Protein AF-A0A2G9UFE8-F1 (afdb_monomer_lite)

Organism: Teladorsagia circumcincta (NCBI:txid45464)

pLDDT: mean 71.24, std 17.31, range [35.0, 97.56]

Structure (mmCIF, N/CA/C/O backbone):
data_AF-A0A2G9UFE8-F1
#
_entry.id   AF-A0A2G9UFE8-F1
#
loop_
_atom_site.group_PDB
_atom_site.id
_atom_site.type_symbol
_atom_site.label_atom_id
_atom_site.label_alt_id
_atom_site.label_comp_id
_atom_site.label_asym_id
_atom_site.label_entity_id
_atom_site.label_seq_id
_atom_site.pdbx_PDB_ins_code
_atom_site.Cartn_x
_atom_site.Cartn_y
_atom_site.Cartn_z
_atom_site.occupancy
_atom_site.B_iso_or_equiv
_atom_site.auth_seq_id
_atom_site.auth_comp_id
_atom_site.auth_asym_id
_atom_site.auth_atom_id
_atom_site.pdbx_PDB_model_num
ATOM 1 N N . MET A 1 1 ? 14.829 14.680 -13.444 1.00 37.16 1 MET A N 1
ATOM 2 C CA . MET A 1 1 ? 13.986 13.611 -14.045 1.00 37.16 1 MET A CA 1
ATOM 3 C C . MET A 1 1 ? 14.361 12.278 -13.385 1.00 37.16 1 MET A C 1
ATOM 5 O O . MET A 1 1 ? 15.524 12.134 -13.057 1.00 37.16 1 MET A O 1
ATOM 9 N N . ASN A 1 2 ? 13.505 11.282 -13.105 1.00 35.00 2 ASN A N 1
ATOM 10 C CA . ASN A 1 2 ? 12.034 11.195 -13.115 1.00 35.00 2 ASN A CA 1
ATOM 11 C C . ASN A 1 2 ? 11.549 10.173 -12.051 1.00 35.00 2 ASN A C 1
ATOM 13 O O . ASN A 1 2 ? 11.781 8.979 -12.194 1.00 35.00 2 ASN A O 1
ATOM 17 N N . SER A 1 3 ? 10.811 10.600 -11.013 1.00 38.50 3 SER A N 1
ATOM 18 C CA . SER A 1 3 ? 10.323 9.703 -9.928 1.00 38.50 3 SER A CA 1
ATOM 19 C C . SER A 1 3 ? 8.974 9.005 -10.206 1.00 38.50 3 SER A C 1
ATOM 21 O O . SER A 1 3 ? 8.424 8.329 -9.333 1.00 38.50 3 SER A O 1
ATOM 23 N N . SER A 1 4 ? 8.435 9.141 -11.420 1.00 46.44 4 SER A N 1
ATOM 24 C CA . SER A 1 4 ? 7.176 8.517 -11.850 1.00 46.44 4 SER A CA 1
ATOM 25 C C . SER A 1 4 ? 7.433 7.213 -12.605 1.00 46.44 4 SER A C 1
ATOM 27 O O . SER A 1 4 ? 7.208 7.137 -13.809 1.00 46.44 4 SER A O 1
ATOM 29 N N . VAL A 1 5 ? 7.884 6.187 -11.879 1.00 48.12 5 VAL A N 1
ATOM 30 C CA . VAL A 1 5 ? 7.981 4.806 -12.384 1.00 48.12 5 VAL A CA 1
ATOM 31 C C . VAL A 1 5 ? 6.609 4.375 -12.910 1.00 48.12 5 VAL A C 1
ATOM 33 O O . VAL A 1 5 ? 5.624 4.359 -12.162 1.00 48.12 5 VAL A O 1
ATOM 36 N N . ILE A 1 6 ? 6.541 4.100 -14.211 1.00 53.81 6 ILE A N 1
ATOM 37 C CA . ILE A 1 6 ? 5.298 3.909 -14.960 1.00 53.81 6 ILE A CA 1
ATOM 38 C C . ILE A 1 6 ? 4.748 2.505 -14.680 1.00 53.81 6 ILE A C 1
ATOM 40 O O . ILE A 1 6 ? 5.274 1.526 -15.186 1.00 53.81 6 ILE A O 1
ATOM 44 N N . LEU A 1 7 ? 3.677 2.407 -13.882 1.00 57.56 7 LEU A N 1
ATOM 45 C CA . LEU A 1 7 ? 3.050 1.128 -13.496 1.00 57.56 7 LEU A CA 1
ATOM 46 C C . LEU A 1 7 ? 2.001 0.586 -14.497 1.00 57.56 7 LEU A C 1
ATOM 48 O O . LEU A 1 7 ? 1.345 -0.407 -14.187 1.00 57.56 7 LEU A O 1
ATOM 52 N N . TYR A 1 8 ? 1.801 1.241 -15.650 1.00 54.22 8 TYR A N 1
ATOM 53 C CA . TYR A 1 8 ? 0.644 1.025 -16.538 1.00 54.22 8 TYR A CA 1
ATOM 54 C C . TYR A 1 8 ? 0.971 1.260 -18.020 1.00 54.22 8 TYR A C 1
ATOM 56 O O . TYR A 1 8 ? 1.816 2.092 -18.340 1.00 54.22 8 TYR A O 1
ATOM 64 N N . HIS A 1 9 ? 0.248 0.579 -18.915 1.00 45.38 9 HIS A N 1
ATOM 65 C CA . HIS A 1 9 ? 0.448 0.640 -20.373 1.00 45.38 9 HIS A CA 1
ATOM 66 C C . HIS A 1 9 ? -0.497 1.616 -21.110 1.00 45.38 9 HIS A C 1
ATOM 68 O O . HIS A 1 9 ? -0.146 2.099 -22.179 1.00 45.38 9 HIS A O 1
ATOM 74 N N . SER A 1 10 ? -1.667 1.952 -20.551 1.00 48.69 10 SER A N 1
ATOM 75 C CA . SER A 1 10 ? -2.665 2.834 -21.182 1.00 48.69 10 SER A CA 1
ATOM 76 C C . SER A 1 10 ? -2.679 4.245 -20.571 1.00 48.69 10 SER A C 1
ATOM 78 O O . SER A 1 10 ? -2.537 4.424 -19.361 1.00 48.69 10 SER A O 1
ATOM 80 N N . GLY A 1 11 ? -2.848 5.271 -21.413 1.00 51.62 11 GLY A N 1
ATOM 81 C CA . GLY A 1 11 ? -2.553 6.685 -21.113 1.00 51.62 11 GLY A CA 1
ATOM 82 C C . GLY A 1 11 ? -3.374 7.402 -20.026 1.00 51.62 11 GLY A C 1
ATOM 83 O O . GLY A 1 11 ? -3.165 8.594 -19.808 1.00 51.62 11 GLY A O 1
ATOM 84 N N . ASN A 1 12 ? -4.272 6.733 -19.297 1.00 54.84 12 ASN A N 1
ATOM 85 C CA . ASN A 1 12 ? -5.162 7.374 -18.319 1.00 54.84 12 ASN A CA 1
ATOM 86 C C . ASN A 1 12 ? -4.530 7.484 -16.909 1.00 54.84 12 ASN A C 1
ATOM 88 O O . ASN A 1 12 ? -4.985 6.904 -15.921 1.00 54.84 12 ASN A O 1
ATOM 92 N N . ARG A 1 13 ? -3.415 8.223 -16.826 1.00 53.97 13 ARG A N 1
ATOM 93 C CA . ARG A 1 13 ? -2.530 8.297 -15.643 1.00 53.97 13 ARG A CA 1
ATOM 94 C C . ARG A 1 13 ? -3.133 9.051 -14.441 1.00 53.97 13 ARG A C 1
ATOM 96 O O . ARG A 1 13 ? -2.633 8.918 -13.322 1.00 53.97 13 ARG A O 1
ATOM 103 N N . THR A 1 14 ? -4.170 9.860 -14.659 1.00 52.41 14 THR A N 1
ATOM 104 C CA . THR A 1 14 ? -4.763 10.786 -13.674 1.00 52.41 14 THR A CA 1
ATOM 105 C C . THR A 1 14 ? -5.931 10.166 -12.903 1.00 52.41 14 THR A C 1
ATOM 107 O O . THR A 1 14 ? -5.902 10.143 -11.670 1.00 52.41 14 THR A O 1
ATOM 110 N N . THR A 1 15 ? -6.924 9.603 -13.599 1.00 49.31 15 THR A N 1
ATOM 111 C CA . THR A 1 15 ? -8.169 9.076 -12.994 1.00 49.31 15 THR A CA 1
ATOM 112 C C . THR A 1 15 ? -7.915 7.930 -12.007 1.00 49.31 15 THR A C 1
ATOM 114 O O . THR A 1 15 ? -8.427 7.922 -10.886 1.00 49.31 15 THR A O 1
ATOM 117 N N . LEU A 1 16 ? -7.035 6.997 -12.375 1.00 53.03 16 LEU A N 1
ATOM 118 C CA . LEU A 1 16 ? -6.662 5.828 -11.573 1.00 53.03 16 LEU A CA 1
ATOM 119 C C . LEU A 1 16 ? -5.993 6.210 -10.240 1.00 53.03 16 LEU A C 1
ATOM 121 O O . LEU A 1 16 ? -6.207 5.565 -9.208 1.00 53.03 16 LEU A O 1
ATOM 125 N N . ARG A 1 17 ? -5.223 7.304 -10.254 1.00 56.91 17 ARG A N 1
ATOM 126 C CA . ARG A 1 17 ? -4.491 7.850 -9.103 1.00 56.91 17 ARG A CA 1
ATOM 127 C C . ARG A 1 17 ? -5.435 8.487 -8.074 1.00 56.91 17 ARG A C 1
ATOM 129 O O . ARG A 1 17 ? -5.188 8.367 -6.876 1.00 56.91 17 ARG A O 1
ATOM 136 N N . ALA A 1 18 ? -6.525 9.103 -8.537 1.00 50.97 18 ALA A N 1
ATOM 137 C CA . ALA A 1 18 ? -7.570 9.671 -7.683 1.00 50.97 18 ALA A CA 1
ATOM 138 C C . ALA A 1 18 ? -8.413 8.589 -6.976 1.00 50.97 18 ALA A C 1
ATOM 140 O O . ALA A 1 18 ? -8.819 8.767 -5.826 1.00 50.97 18 ALA A O 1
ATOM 141 N N . TRP A 1 19 ? -8.642 7.450 -7.639 1.00 51.72 19 TRP A N 1
ATOM 142 C CA . TRP A 1 19 ? -9.579 6.417 -7.182 1.00 51.72 19 TRP A CA 1
ATOM 143 C C . TRP A 1 19 ? -8.954 5.403 -6.200 1.00 51.72 19 TRP A C 1
ATOM 145 O O . TRP A 1 19 ? -9.436 5.224 -5.078 1.00 51.72 19 TRP A O 1
ATOM 155 N N . LEU A 1 20 ? -7.824 4.776 -6.560 1.00 58.50 20 LEU A N 1
ATOM 156 C CA . LEU A 1 20 ? -7.194 3.722 -5.737 1.00 58.50 20 LEU A CA 1
ATOM 157 C C . LEU A 1 20 ? -6.363 4.258 -4.554 1.00 58.50 20 LEU A C 1
ATOM 159 O O . LEU A 1 20 ? -6.043 3.511 -3.617 1.00 58.50 20 LEU A O 1
ATOM 163 N N . GLY A 1 21 ? -6.049 5.557 -4.571 1.00 59.94 21 GLY A N 1
ATOM 164 C CA . GLY A 1 21 ? -5.181 6.218 -3.600 1.00 59.94 21 GLY A CA 1
ATOM 165 C C . GLY A 1 21 ? -3.697 6.105 -3.969 1.00 59.94 21 GLY A C 1
ATOM 166 O O . GLY A 1 21 ? -3.359 5.752 -5.102 1.00 59.94 21 GLY A O 1
ATOM 167 N N . PRO A 1 22 ? -2.774 6.415 -3.038 1.00 57.97 22 PRO A N 1
ATOM 168 C CA . PRO A 1 22 ? -1.350 6.387 -3.341 1.00 57.97 22 PRO A CA 1
ATOM 169 C C . PRO A 1 22 ? -0.915 4.975 -3.783 1.00 57.97 22 PRO A C 1
ATOM 171 O O . PRO A 1 22 ? -1.254 3.999 -3.108 1.00 57.97 22 PRO A O 1
ATOM 174 N N . PRO A 1 23 ? -0.076 4.827 -4.834 1.00 68.31 23 PRO A N 1
ATOM 175 C CA . PRO A 1 23 ? 0.403 3.513 -5.284 1.00 68.31 23 PRO A CA 1
ATOM 176 C C . PRO A 1 23 ? 1.364 2.825 -4.288 1.00 68.31 23 PRO A C 1
ATOM 178 O O . PRO A 1 23 ? 2.043 1.857 -4.622 1.00 68.31 23 PRO A O 1
ATOM 181 N N . SER A 1 24 ? 1.458 3.332 -3.054 1.00 79.88 24 SER A N 1
ATOM 182 C CA . SER A 1 24 ? 2.170 2.720 -1.935 1.00 79.88 24 SER A CA 1
ATOM 183 C C . SER A 1 24 ? 1.565 1.379 -1.518 1.00 79.88 24 SER A C 1
ATOM 185 O O . SER A 1 24 ? 2.337 0.490 -1.176 1.00 79.88 24 SER A O 1
ATOM 187 N N . PHE A 1 25 ? 0.238 1.192 -1.585 1.00 87.56 25 PHE A N 1
ATOM 188 C CA . PHE A 1 25 ? -0.399 -0.093 -1.248 1.00 87.56 25 PHE A CA 1
ATOM 189 C C . PHE A 1 25 ? 0.111 -1.220 -2.156 1.00 87.56 25 PHE A C 1
ATOM 191 O O . PHE A 1 25 ? 0.723 -2.174 -1.675 1.00 87.56 25 PHE A O 1
ATOM 198 N N . PHE A 1 26 ? -0.054 -1.066 -3.473 1.00 87.81 26 PHE A N 1
ATOM 199 C CA . PHE A 1 26 ? 0.400 -2.048 -4.458 1.00 87.81 26 PHE A CA 1
ATOM 200 C C . PHE A 1 26 ? 1.912 -2.286 -4.364 1.00 87.81 26 PHE A C 1
ATOM 202 O O . PHE A 1 26 ? 2.349 -3.424 -4.228 1.00 87.81 26 PHE A O 1
ATOM 209 N N . ARG A 1 27 ? 2.726 -1.218 -4.311 1.00 86.94 27 ARG A N 1
ATOM 210 C CA . ARG A 1 27 ? 4.189 -1.350 -4.180 1.00 86.94 27 ARG A CA 1
ATOM 211 C C . ARG A 1 27 ? 4.625 -2.077 -2.905 1.00 86.94 27 ARG A C 1
ATOM 213 O O . ARG A 1 27 ? 5.569 -2.857 -2.967 1.00 86.94 27 ARG A O 1
ATOM 220 N N . ARG A 1 28 ? 3.956 -1.855 -1.765 1.00 88.81 28 ARG A N 1
ATOM 221 C CA . ARG A 1 28 ? 4.212 -2.607 -0.520 1.00 88.81 28 ARG A CA 1
ATOM 222 C C . ARG A 1 28 ? 3.807 -4.075 -0.670 1.00 88.81 28 ARG A C 1
ATOM 224 O O . ARG A 1 28 ? 4.576 -4.937 -0.265 1.00 88.81 28 ARG A O 1
ATOM 231 N N . THR A 1 29 ? 2.656 -4.340 -1.289 1.00 91.44 29 THR A N 1
ATOM 232 C CA . THR A 1 29 ? 2.141 -5.698 -1.541 1.00 91.44 29 THR A CA 1
ATOM 233 C C . THR A 1 29 ? 3.110 -6.514 -2.395 1.00 91.44 29 THR A C 1
ATOM 235 O O . THR A 1 29 ? 3.488 -7.608 -1.991 1.00 91.44 29 THR A O 1
ATOM 238 N N . ILE A 1 30 ? 3.587 -5.955 -3.515 1.00 90.94 30 ILE A N 1
ATOM 239 C CA . ILE A 1 30 ? 4.546 -6.626 -4.406 1.00 90.94 30 ILE A CA 1
ATOM 240 C C . ILE A 1 30 ? 5.904 -6.830 -3.724 1.00 90.94 30 ILE A C 1
ATOM 242 O O . ILE A 1 30 ? 6.383 -7.959 -3.660 1.00 90.94 30 ILE A O 1
ATOM 246 N N . ARG A 1 31 ? 6.511 -5.776 -3.156 1.00 88.81 31 ARG A N 1
ATOM 247 C CA . ARG A 1 31 ? 7.863 -5.871 -2.568 1.00 88.81 31 ARG A CA 1
ATOM 248 C C . ARG A 1 31 ? 7.936 -6.814 -1.373 1.00 88.81 31 ARG A C 1
ATOM 250 O O . ARG A 1 31 ? 8.886 -7.576 -1.267 1.00 88.81 31 ARG A O 1
ATOM 257 N N . LYS A 1 32 ? 6.926 -6.792 -0.498 1.00 91.06 32 LYS A N 1
ATOM 258 C CA . LYS A 1 32 ? 6.844 -7.691 0.664 1.00 91.06 32 LYS A CA 1
ATOM 259 C C . LYS A 1 32 ? 6.173 -9.034 0.350 1.00 91.06 32 LYS A C 1
ATOM 261 O O . LYS A 1 32 ? 5.918 -9.792 1.278 1.00 91.06 32 LYS A O 1
ATOM 266 N N . ARG A 1 33 ? 5.852 -9.305 -0.926 1.00 91.75 33 ARG A N 1
ATOM 267 C CA . ARG A 1 33 ? 5.146 -10.510 -1.402 1.00 91.75 33 ARG A CA 1
ATOM 268 C C . ARG A 1 33 ? 3.931 -10.871 -0.532 1.00 91.75 33 ARG A C 1
ATOM 270 O O . ARG A 1 33 ? 3.717 -12.030 -0.194 1.00 91.75 33 ARG A O 1
ATOM 277 N N . HIS A 1 34 ? 3.149 -9.868 -0.128 1.00 94.44 34 HIS A N 1
ATOM 278 C CA . HIS A 1 34 ? 2.020 -10.087 0.772 1.00 94.44 34 HIS A CA 1
ATOM 279 C C . HIS A 1 34 ? 0.925 -10.907 0.078 1.00 94.44 34 HIS A C 1
ATOM 281 O O . HIS A 1 34 ? 0.263 -10.413 -0.835 1.00 94.44 34 HIS A O 1
ATOM 287 N N . ALA A 1 35 ? 0.691 -12.124 0.567 1.00 95.06 35 ALA A N 1
ATOM 288 C CA . ALA A 1 35 ? -0.534 -12.861 0.301 1.00 95.06 35 ALA A CA 1
ATOM 289 C C . ALA A 1 35 ? -1.661 -12.310 1.191 1.00 95.06 35 ALA A C 1
ATOM 291 O O . ALA A 1 35 ? -1.494 -12.148 2.402 1.00 95.06 35 ALA A O 1
ATOM 292 N N . TYR A 1 36 ? -2.814 -12.016 0.592 1.00 96.25 36 TYR A N 1
ATOM 293 C CA . TYR A 1 36 ? -4.027 -11.628 1.307 1.00 96.25 36 TYR A CA 1
ATOM 294 C C . TYR A 1 36 ? -5.111 -12.671 1.050 1.00 96.25 36 TYR A C 1
ATOM 296 O O . TYR A 1 36 ? -5.271 -13.121 -0.079 1.00 96.25 36 TYR A O 1
ATOM 304 N N . SER A 1 37 ? -5.878 -13.010 2.085 1.00 97.38 37 SER A N 1
ATOM 305 C CA . SER A 1 37 ? -7.108 -13.790 1.943 1.00 97.38 37 SER A CA 1
ATOM 306 C C . SER A 1 37 ? -8.327 -12.880 2.094 1.00 97.38 37 SER A C 1
ATOM 308 O O . SER A 1 37 ? -8.297 -11.898 2.846 1.00 97.38 37 SER A O 1
ATOM 310 N N . CYS A 1 38 ? -9.397 -13.187 1.365 1.00 97.56 38 CYS A N 1
ATOM 311 C CA . CYS A 1 38 ? -10.688 -12.539 1.550 1.00 97.56 38 CYS A CA 1
ATOM 312 C C . CYS A 1 38 ? -11.436 -13.198 2.719 1.00 97.56 38 CYS A C 1
ATOM 314 O O . CYS A 1 38 ? -11.387 -14.411 2.880 1.00 97.56 38 CYS A O 1
ATOM 316 N N . ARG A 1 39 ? -12.151 -12.399 3.519 1.00 97.19 39 ARG A N 1
ATOM 317 C CA . ARG A 1 39 ? -13.051 -12.882 4.588 1.00 97.19 39 ARG A CA 1
ATOM 318 C C . ARG A 1 39 ? -14.490 -13.126 4.101 1.00 97.19 39 ARG A C 1
ATOM 320 O O . ARG A 1 39 ? -15.363 -13.425 4.900 1.00 97.19 39 ARG A O 1
ATOM 327 N N . PHE A 1 40 ? -14.718 -12.941 2.804 1.00 94.94 40 PHE A N 1
ATOM 328 C CA . PHE A 1 40 ? -16.009 -12.972 2.119 1.00 94.94 40 PHE A CA 1
ATOM 329 C C . PHE A 1 40 ? -15.820 -13.646 0.743 1.00 94.94 40 PHE A C 1
ATOM 331 O O . PHE A 1 40 ? -14.769 -14.227 0.461 1.00 94.94 40 PHE A O 1
ATOM 338 N N . ASN A 1 41 ? -16.779 -13.493 -0.170 1.00 96.12 41 ASN A N 1
ATOM 339 C CA . ASN A 1 41 ? -16.841 -14.228 -1.441 1.00 96.12 41 ASN A CA 1
ATOM 340 C C . ASN A 1 41 ? -15.923 -13.666 -2.556 1.00 96.12 41 ASN A C 1
ATOM 342 O O . ASN A 1 41 ? -16.262 -13.741 -3.733 1.00 96.12 41 ASN A O 1
ATOM 346 N N . ARG A 1 42 ? -14.771 -13.066 -2.208 1.00 95.62 42 ARG A N 1
ATOM 347 C CA . ARG A 1 42 ? -13.818 -12.409 -3.142 1.00 95.62 42 ARG A CA 1
ATOM 348 C C . ARG A 1 42 ? -14.424 -11.329 -4.067 1.00 95.62 42 ARG A C 1
ATOM 350 O O . ARG A 1 42 ? -13.786 -10.909 -5.025 1.00 95.62 42 ARG A O 1
ATOM 357 N N . ASN A 1 43 ? -15.608 -10.813 -3.736 1.00 95.62 43 ASN A N 1
ATOM 358 C CA . ASN A 1 43 ? -16.381 -9.846 -4.527 1.00 95.62 43 ASN A CA 1
ATOM 359 C C . ASN A 1 43 ? -16.637 -8.511 -3.793 1.00 95.62 43 ASN A C 1
ATOM 361 O O . ASN A 1 43 ? -17.579 -7.792 -4.117 1.00 95.62 43 ASN A O 1
ATOM 365 N N . CYS A 1 44 ? -15.836 -8.185 -2.773 1.00 95.56 44 CYS A N 1
ATOM 366 C CA . CYS A 1 44 ? -16.051 -6.992 -1.948 1.00 95.56 44 CYS A CA 1
ATOM 367 C C . CYS A 1 44 ? -16.007 -5.704 -2.780 1.00 95.56 44 CYS A C 1
ATOM 369 O O . CYS A 1 44 ? -15.090 -5.519 -3.580 1.00 95.56 44 CYS A O 1
ATOM 371 N N . VAL A 1 45 ? -16.925 -4.774 -2.506 1.00 92.81 45 VAL A N 1
ATOM 372 C CA . VAL A 1 45 ? -16.915 -3.434 -3.106 1.00 92.81 45 VAL A CA 1
ATOM 373 C C . VAL A 1 45 ? -15.651 -2.682 -2.673 1.00 92.81 45 VAL A C 1
ATOM 375 O O . VAL A 1 45 ? -15.360 -2.547 -1.485 1.00 92.81 45 VAL A O 1
ATOM 378 N N . VAL A 1 46 ? -14.876 -2.196 -3.645 1.00 90.81 46 VAL A N 1
ATOM 379 C CA . VAL A 1 46 ? -13.639 -1.433 -3.420 1.00 90.81 46 VAL A CA 1
ATOM 380 C C . VAL A 1 46 ? -13.860 0.000 -3.895 1.00 90.81 46 VAL A C 1
ATOM 382 O O . VAL A 1 46 ? -13.551 0.323 -5.033 1.00 90.81 46 VAL A O 1
ATOM 385 N N . ASP A 1 47 ? -14.382 0.870 -3.032 1.00 88.75 47 ASP A N 1
ATOM 386 C CA . ASP A 1 47 ? -14.548 2.305 -3.313 1.00 88.75 47 ASP A CA 1
ATOM 387 C C . ASP A 1 47 ? -13.579 3.186 -2.493 1.00 88.75 47 ASP A C 1
ATOM 389 O O . ASP A 1 47 ? -12.730 2.701 -1.740 1.00 88.75 47 ASP A O 1
ATOM 393 N N . LYS A 1 48 ? -13.672 4.515 -2.636 1.00 84.12 48 LYS A N 1
ATOM 394 C CA . LYS A 1 48 ? -12.779 5.464 -1.948 1.00 84.12 48 LYS A CA 1
ATOM 395 C C . LYS A 1 48 ? -12.869 5.387 -0.413 1.00 84.12 48 LYS A C 1
ATOM 397 O O . LYS A 1 48 ? -11.839 5.601 0.231 1.00 84.12 48 LYS A O 1
ATOM 402 N N . ALA A 1 49 ? -14.042 5.087 0.147 1.00 86.56 49 ALA A N 1
ATOM 403 C CA . ALA A 1 49 ? -14.289 5.003 1.583 1.00 86.56 49 ALA A CA 1
ATOM 404 C C . ALA A 1 49 ? -13.881 3.631 2.147 1.00 86.56 49 ALA A C 1
ATOM 406 O O . ALA A 1 49 ? -13.105 3.569 3.102 1.00 86.56 49 ALA A O 1
ATOM 407 N N . GLN A 1 50 ? -14.317 2.532 1.520 1.00 87.81 50 GLN A N 1
ATOM 408 C CA . GLN A 1 50 ? -14.185 1.179 2.080 1.00 87.81 50 GLN A CA 1
ATOM 409 C C . GLN A 1 50 ? -13.118 0.281 1.425 1.00 87.81 50 GLN A C 1
ATOM 411 O O . GLN A 1 50 ? -12.938 -0.862 1.840 1.00 87.81 50 GLN A O 1
ATOM 416 N N . ARG A 1 51 ? -12.305 0.772 0.474 1.00 88.81 51 ARG A N 1
ATOM 417 C CA . ARG A 1 51 ? -11.172 0.004 -0.116 1.00 88.81 51 ARG A CA 1
ATOM 418 C C . ARG A 1 51 ? -10.207 -0.636 0.890 1.00 88.81 51 ARG A C 1
ATOM 420 O O . ARG A 1 51 ? -9.456 -1.532 0.520 1.00 88.81 51 ARG A O 1
ATOM 427 N N . ASN A 1 52 ? -10.150 -0.157 2.132 1.00 90.75 52 ASN A N 1
ATOM 428 C CA . ASN A 1 52 ? -9.287 -0.732 3.166 1.00 90.75 52 ASN A CA 1
ATOM 429 C C . ASN A 1 52 ? -9.892 -1.987 3.835 1.00 90.75 52 ASN A C 1
ATOM 431 O O . ASN A 1 52 ? -9.131 -2.749 4.432 1.00 90.75 52 ASN A O 1
ATOM 435 N N . THR A 1 53 ? -11.204 -2.224 3.699 1.00 93.81 53 THR A N 1
ATOM 436 C CA . THR A 1 53 ? -11.952 -3.330 4.327 1.00 93.81 53 THR A CA 1
ATOM 437 C C . THR A 1 53 ? -11.468 -4.703 3.862 1.00 93.81 53 THR A C 1
ATOM 439 O O . THR A 1 53 ? -11.268 -5.595 4.684 1.00 93.81 53 THR A O 1
ATOM 442 N N . CYS A 1 54 ? -11.202 -4.882 2.561 1.00 96.62 54 CYS A N 1
ATOM 443 C CA . CYS A 1 54 ? -10.656 -6.133 2.033 1.00 96.62 54 CYS A CA 1
ATOM 444 C C . CYS A 1 54 ? -9.374 -5.917 1.220 1.00 96.62 54 CYS A C 1
ATOM 446 O O . CYS A 1 54 ? -9.401 -5.441 0.085 1.00 96.62 54 CYS A O 1
ATOM 448 N N . ARG A 1 55 ? -8.233 -6.325 1.791 1.00 95.19 55 ARG A N 1
ATOM 449 C CA . ARG A 1 55 ? -6.916 -6.202 1.141 1.00 95.19 55 ARG A CA 1
ATOM 450 C C . ARG A 1 55 ? -6.751 -7.120 -0.077 1.00 95.19 55 ARG A C 1
ATOM 452 O O . ARG A 1 55 ? -6.065 -6.709 -1.005 1.00 95.19 55 ARG A O 1
ATOM 459 N N . SER A 1 56 ? -7.396 -8.297 -0.088 1.00 97.38 56 SER A N 1
ATOM 460 C CA . SER A 1 56 ? -7.438 -9.199 -1.256 1.00 97.38 56 SER A CA 1
ATOM 461 C C . SER A 1 56 ? -8.130 -8.502 -2.421 1.00 97.38 56 SER A C 1
ATOM 463 O O . SER A 1 56 ? -7.454 -8.071 -3.345 1.00 97.38 56 SER A O 1
ATOM 465 N N . CYS A 1 57 ? -9.438 -8.244 -2.303 1.00 96.06 57 CYS A N 1
ATOM 466 C CA . CYS A 1 57 ? -10.238 -7.654 -3.378 1.00 96.06 57 CYS A CA 1
ATOM 467 C C . CYS A 1 57 ? -9.669 -6.311 -3.865 1.00 96.06 57 CYS A C 1
ATOM 469 O O . CYS A 1 57 ? -9.711 -6.022 -5.054 1.00 96.06 57 CYS A O 1
ATOM 471 N N . ARG A 1 58 ? -9.069 -5.497 -2.979 1.00 93.88 58 ARG A N 1
ATOM 472 C CA . ARG A 1 58 ? -8.359 -4.273 -3.388 1.00 93.88 58 ARG A CA 1
ATOM 473 C C . ARG A 1 58 ? -7.142 -4.557 -4.273 1.00 93.88 58 ARG A C 1
ATOM 475 O O . ARG A 1 58 ? -6.891 -3.806 -5.210 1.00 93.88 58 ARG A O 1
ATOM 482 N N . PHE A 1 59 ? -6.349 -5.574 -3.951 1.00 92.56 59 PHE A N 1
ATOM 483 C CA . PHE A 1 59 ? -5.192 -5.963 -4.754 1.00 92.56 59 PHE A CA 1
ATOM 484 C C . PHE A 1 59 ? -5.614 -6.605 -6.083 1.00 92.56 59 PHE A C 1
ATOM 486 O O . PHE A 1 59 ? -5.030 -6.288 -7.119 1.00 92.56 59 PHE A O 1
ATOM 493 N N . ASP A 1 60 ? -6.677 -7.405 -6.071 1.00 92.94 60 ASP A N 1
ATOM 494 C CA . ASP A 1 60 ? -7.277 -7.985 -7.274 1.00 92.94 60 ASP A CA 1
ATOM 495 C C . ASP A 1 60 ? -7.815 -6.872 -8.200 1.00 92.94 60 ASP A C 1
ATOM 497 O O . ASP A 1 60 ? -7.518 -6.844 -9.394 1.00 92.94 60 ASP A O 1
ATOM 501 N N . GLU A 1 61 ? -8.483 -5.859 -7.638 1.00 90.38 61 GLU A N 1
ATOM 502 C CA . GLU A 1 61 ? -8.942 -4.657 -8.349 1.00 90.38 61 GLU A CA 1
ATOM 503 C C . GLU A 1 61 ? -7.781 -3.803 -8.896 1.00 90.38 61 GLU A C 1
ATOM 505 O O . GLU A 1 61 ? -7.873 -3.258 -9.998 1.00 90.38 61 GLU A O 1
ATOM 510 N N . CYS A 1 62 ? -6.655 -3.710 -8.175 1.00 87.50 62 CYS A N 1
ATOM 511 C CA . CYS A 1 62 ? -5.425 -3.106 -8.697 1.00 87.50 62 CYS A CA 1
ATOM 512 C C . CYS A 1 62 ? -4.940 -3.839 -9.961 1.00 87.50 62 CYS A C 1
ATOM 514 O O . CYS A 1 62 ? -4.674 -3.191 -10.975 1.00 87.50 62 CYS A O 1
ATOM 516 N N . MET A 1 63 ? -4.855 -5.174 -9.922 1.00 88.88 63 MET A N 1
ATOM 517 C CA . MET A 1 63 ? -4.456 -5.984 -11.080 1.00 88.88 63 MET A CA 1
ATOM 518 C C . MET A 1 63 ? -5.443 -5.819 -12.246 1.00 88.88 63 MET A C 1
ATOM 520 O O . MET A 1 63 ? -5.019 -5.557 -13.371 1.00 88.88 63 MET A O 1
ATOM 524 N N . ARG A 1 64 ? -6.756 -5.881 -11.978 1.00 88.38 64 ARG A N 1
ATOM 525 C CA . ARG A 1 64 ? -7.827 -5.727 -12.981 1.00 88.38 64 ARG A CA 1
ATOM 526 C C . ARG A 1 64 ? -7.799 -4.365 -13.679 1.00 88.38 64 ARG A C 1
ATOM 528 O O . ARG A 1 64 ? -8.093 -4.278 -14.866 1.00 88.38 64 ARG A O 1
ATOM 535 N N . ARG A 1 65 ? -7.398 -3.300 -12.975 1.00 83.56 65 ARG A N 1
ATOM 536 C CA . ARG A 1 65 ? -7.175 -1.961 -13.557 1.00 83.56 65 ARG A CA 1
ATOM 537 C C . ARG A 1 65 ? -5.796 -1.788 -14.214 1.00 83.56 65 ARG A C 1
ATOM 539 O O . ARG A 1 65 ? -5.383 -0.662 -14.483 1.00 83.56 65 ARG A O 1
ATOM 546 N N . GLY A 1 66 ? -5.077 -2.879 -14.471 1.00 82.31 66 GLY A N 1
ATOM 547 C CA . GLY A 1 66 ? -3.832 -2.884 -15.236 1.00 82.31 66 GLY A CA 1
ATOM 548 C C . GLY A 1 66 ? -2.575 -2.514 -14.448 1.00 82.31 66 GLY A C 1
ATOM 549 O O . GLY A 1 66 ? -1.587 -2.124 -15.072 1.00 82.31 66 GLY A O 1
ATOM 550 N N . MET A 1 67 ? -2.574 -2.615 -13.109 1.00 84.00 67 MET A N 1
ATOM 551 C CA . MET A 1 67 ? -1.331 -2.478 -12.338 1.00 84.00 67 MET A CA 1
ATOM 552 C C . MET A 1 67 ? -0.389 -3.648 -12.634 1.00 84.00 67 MET A C 1
ATOM 554 O O . MET A 1 67 ? -0.663 -4.789 -12.266 1.00 84.00 67 MET A O 1
ATOM 558 N N . LYS A 1 68 ? 0.749 -3.348 -13.259 1.00 82.62 68 LYS A N 1
ATOM 559 C CA . LYS A 1 68 ? 1.776 -4.336 -13.603 1.00 82.62 68 LYS A CA 1
ATOM 560 C C . LYS A 1 68 ? 2.711 -4.605 -12.422 1.00 82.62 68 LYS A C 1
ATOM 562 O O . LYS A 1 68 ? 3.241 -3.665 -11.825 1.00 82.62 68 LYS A O 1
ATOM 567 N N . LYS A 1 69 ? 2.922 -5.881 -12.072 1.00 85.75 69 LYS A N 1
ATOM 568 C CA . LYS A 1 69 ? 3.810 -6.295 -10.963 1.00 85.75 69 LYS A CA 1
ATOM 569 C C . LYS A 1 69 ? 5.268 -6.053 -11.345 1.00 85.75 69 LYS A C 1
ATOM 571 O O . LYS A 1 69 ? 6.020 -5.471 -10.574 1.00 85.75 69 LYS A O 1
ATOM 576 N N . GLU A 1 70 ? 5.602 -6.429 -12.571 1.00 83.19 70 GLU A N 1
ATOM 577 C CA . GLU A 1 70 ? 6.874 -6.251 -13.267 1.00 83.19 70 GLU A CA 1
ATOM 578 C C . GLU A 1 70 ? 7.294 -4.778 -13.398 1.00 83.19 70 GLU A C 1
ATOM 580 O O . GLU A 1 70 ? 8.479 -4.466 -13.427 1.00 83.19 70 GLU A O 1
ATOM 585 N N . ALA A 1 71 ? 6.335 -3.848 -13.389 1.00 82.44 71 ALA A N 1
ATOM 586 C CA . ALA A 1 71 ? 6.616 -2.417 -13.402 1.00 82.44 71 ALA A CA 1
ATOM 587 C C . ALA A 1 71 ? 6.976 -1.849 -12.011 1.00 82.44 71 ALA A C 1
ATOM 589 O O . ALA A 1 71 ? 7.410 -0.697 -11.891 1.00 82.44 71 ALA A O 1
ATOM 590 N N . VAL A 1 72 ? 6.803 -2.624 -10.932 1.00 82.19 72 VAL A N 1
ATOM 591 C CA . VAL A 1 72 ? 7.281 -2.239 -9.600 1.00 82.19 72 VAL A CA 1
ATOM 592 C C . VAL A 1 72 ? 8.786 -2.461 -9.548 1.00 82.19 72 VAL A C 1
ATOM 594 O O . VAL A 1 72 ? 9.248 -3.548 -9.215 1.00 82.19 72 VAL A O 1
ATOM 597 N N . GLN A 1 73 ? 9.543 -1.392 -9.806 1.00 80.25 73 GLN A N 1
ATOM 598 C CA . GLN A 1 73 ? 10.977 -1.358 -9.513 1.00 80.25 73 GLN A CA 1
ATOM 599 C C . GLN A 1 73 ? 11.265 -1.895 -8.103 1.00 80.25 73 GLN A C 1
ATOM 601 O O . GLN A 1 73 ? 10.478 -1.680 -7.161 1.00 80.25 73 GLN A O 1
ATOM 606 N N . SER A 1 74 ? 12.424 -2.539 -7.974 1.00 73.06 74 SER A N 1
ATOM 607 C CA . SER A 1 74 ? 13.056 -2.950 -6.720 1.00 73.06 74 SER A CA 1
ATOM 608 C C . SER A 1 74 ? 13.103 -1.808 -5.692 1.00 73.06 74 SER A C 1
ATOM 610 O O . SER A 1 74 ? 12.704 -0.662 -5.947 1.00 73.06 74 SER A O 1
ATOM 612 N N . GLU A 1 75 ? 13.515 -2.117 -4.463 1.00 72.38 75 GLU A N 1
ATOM 613 C CA . GLU A 1 75 ? 13.888 -1.048 -3.538 1.00 72.38 75 GLU A CA 1
ATOM 614 C C . GLU A 1 75 ? 14.974 -0.210 -4.229 1.00 72.38 75 GLU A C 1
ATOM 616 O O . GLU A 1 75 ? 15.938 -0.770 -4.742 1.00 72.38 75 GLU A O 1
ATOM 621 N N . ARG A 1 76 ? 14.772 1.115 -4.326 1.00 72.06 76 ARG A N 1
ATOM 622 C CA . ARG A 1 76 ? 15.886 1.992 -4.700 1.00 72.06 76 ARG A CA 1
ATOM 623 C C . ARG A 1 76 ? 16.945 1.775 -3.638 1.00 72.06 76 ARG A C 1
ATOM 625 O O . ARG A 1 76 ? 16.574 1.762 -2.460 1.00 72.06 76 ARG A O 1
ATOM 632 N N . ASP A 1 77 ? 18.201 1.641 -4.052 1.00 65.19 77 ASP A N 1
ATOM 633 C CA . ASP A 1 77 ? 19.313 1.620 -3.116 1.00 65.19 77 ASP A CA 1
ATOM 634 C C . ASP A 1 77 ? 19.103 2.739 -2.111 1.00 65.19 77 ASP A C 1
ATOM 636 O O . ASP A 1 77 ? 18.815 3.889 -2.474 1.00 65.19 77 ASP A O 1
ATOM 640 N N . ARG A 1 78 ? 19.139 2.374 -0.827 1.00 63.59 78 ARG A N 1
ATOM 641 C CA . ARG A 1 78 ? 19.105 3.377 0.225 1.00 63.59 78 ARG A CA 1
ATOM 642 C C . ARG A 1 78 ? 20.270 4.299 -0.084 1.00 63.59 78 ARG A C 1
A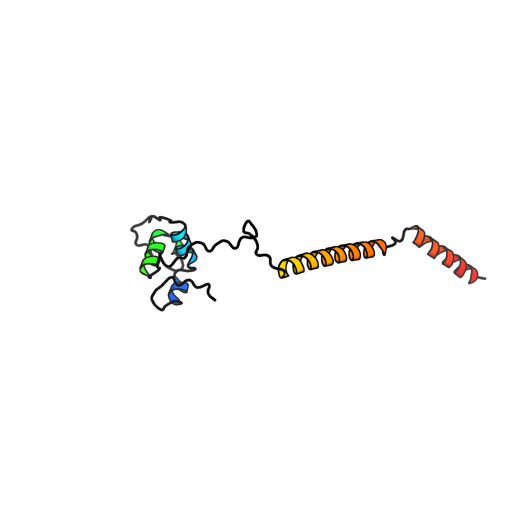TOM 644 O O . ARG A 1 78 ? 21.400 3.821 -0.136 1.00 63.59 78 ARG A O 1
ATOM 651 N N . ILE A 1 79 ? 19.985 5.585 -0.295 1.00 64.38 79 ILE A N 1
ATOM 652 C CA . ILE A 1 79 ? 21.014 6.622 -0.282 1.00 64.38 79 ILE A CA 1
ATOM 653 C C . ILE A 1 79 ? 21.665 6.464 1.086 1.00 64.38 79 ILE A C 1
ATOM 655 O O . ILE A 1 79 ? 21.042 6.788 2.098 1.00 64.38 79 ILE A O 1
ATOM 659 N N . ARG A 1 80 ? 22.828 5.806 1.121 1.00 57.84 80 ARG A N 1
ATOM 660 C CA . ARG A 1 80 ? 23.484 5.427 2.367 1.00 57.84 80 ARG A CA 1
ATOM 661 C C . ARG A 1 80 ? 23.881 6.732 3.048 1.00 57.84 80 ARG A C 1
ATOM 663 O O . ARG A 1 80 ? 24.657 7.476 2.450 1.00 57.84 80 ARG A O 1
ATOM 670 N N . PRO A 1 81 ? 23.391 7.033 4.262 1.00 62.50 81 PRO A N 1
ATOM 671 C CA . PRO A 1 81 ? 24.003 8.069 5.071 1.00 62.50 81 PRO A CA 1
ATOM 672 C C . PRO A 1 81 ? 25.325 7.488 5.595 1.00 62.50 81 PRO A C 1
ATOM 674 O O . PRO A 1 81 ? 25.373 6.934 6.688 1.00 62.50 81 PRO A O 1
ATOM 677 N N . ASN A 1 82 ? 26.361 7.576 4.753 1.00 56.47 82 ASN A N 1
ATOM 678 C CA . ASN A 1 82 ? 27.703 6.994 4.885 1.00 56.47 82 ASN A CA 1
ATOM 679 C C . ASN A 1 82 ? 27.790 5.449 4.900 1.00 56.47 82 ASN A C 1
ATOM 681 O O . ASN A 1 82 ? 26.886 4.740 5.338 1.00 56.47 82 ASN A O 1
ATOM 685 N N . GLY A 1 83 ? 28.932 4.923 4.430 1.00 52.22 83 GLY A N 1
ATOM 686 C CA . GLY A 1 83 ? 29.396 3.567 4.759 1.00 52.22 83 GLY A CA 1
ATOM 687 C C . GLY A 1 83 ? 29.830 2.672 3.587 1.00 52.22 83 GLY A C 1
ATOM 688 O O . GLY A 1 83 ? 28.981 2.059 2.934 1.00 52.22 83 GLY A O 1
ATOM 689 N N . SER A 1 84 ? 31.157 2.525 3.454 1.00 50.09 84 SER A N 1
ATOM 690 C CA . SER A 1 84 ? 31.913 1.423 2.817 1.00 50.09 84 SER A CA 1
ATOM 691 C C . SER A 1 84 ? 31.824 1.224 1.291 1.00 50.09 84 SER A C 1
ATOM 693 O O . SER A 1 84 ? 31.496 0.137 0.813 1.00 50.09 84 SER A O 1
ATOM 695 N N . GLY A 1 85 ? 32.212 2.243 0.529 1.00 55.53 85 GLY A N 1
ATOM 696 C CA . GLY A 1 85 ? 32.892 2.072 -0.762 1.00 55.53 85 GLY A CA 1
ATOM 697 C C . GLY A 1 85 ? 34.130 2.980 -0.781 1.00 55.53 85 GLY A C 1
ATOM 698 O O . GLY A 1 85 ? 34.147 3.926 0.013 1.00 55.53 85 GLY A O 1
ATOM 699 N N . PRO A 1 86 ? 35.154 2.732 -1.622 1.00 51.62 86 PRO A N 1
ATOM 700 C CA . PRO A 1 86 ? 36.208 3.717 -1.844 1.00 51.62 86 PRO A CA 1
ATOM 701 C C . PRO A 1 86 ? 35.548 5.005 -2.337 1.00 51.62 86 PRO A C 1
ATOM 703 O O . PRO A 1 86 ? 34.857 4.993 -3.359 1.00 51.62 86 PRO A O 1
ATOM 706 N N . ILE A 1 87 ? 35.690 6.089 -1.578 1.00 60.38 87 ILE A N 1
ATOM 707 C CA . ILE A 1 87 ? 35.329 7.415 -2.076 1.00 60.38 87 ILE A CA 1
ATOM 708 C C . ILE A 1 87 ? 36.361 7.714 -3.171 1.00 60.38 87 ILE A C 1
ATOM 710 O O . ILE A 1 87 ? 37.549 7.564 -2.889 1.00 60.38 87 ILE A O 1
ATOM 714 N N . PRO A 1 88 ? 35.956 8.045 -4.413 1.00 60.31 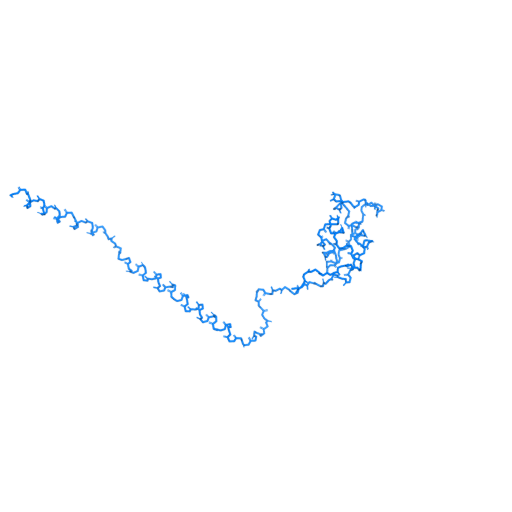88 PRO A N 1
ATOM 715 C CA . PRO A 1 88 ? 36.908 8.498 -5.420 1.00 60.31 88 PRO A CA 1
ATOM 716 C C . PRO A 1 88 ? 37.641 9.715 -4.865 1.00 60.31 88 PRO A C 1
ATOM 718 O O . PRO A 1 88 ? 36.977 10.571 -4.283 1.00 60.31 88 PRO A O 1
ATOM 721 N N . ASP A 1 89 ? 38.961 9.786 -5.031 1.00 60.94 89 ASP A N 1
ATOM 722 C CA . ASP A 1 89 ? 39.766 10.909 -4.547 1.00 60.94 89 ASP A CA 1
ATOM 723 C C . ASP A 1 89 ? 39.275 12.210 -5.208 1.00 60.94 89 ASP A C 1
ATOM 725 O O . ASP A 1 89 ? 39.627 12.521 -6.346 1.00 60.94 89 ASP A O 1
ATOM 729 N N . ASP A 1 90 ? 38.382 12.924 -4.520 1.00 69.62 90 ASP A N 1
ATOM 730 C CA . ASP A 1 90 ? 37.706 14.125 -5.002 1.00 69.62 90 ASP A CA 1
ATOM 731 C C . ASP A 1 90 ? 38.340 15.340 -4.311 1.00 69.62 90 ASP A C 1
ATOM 733 O O . ASP A 1 90 ? 38.035 15.610 -3.142 1.00 69.62 90 ASP A O 1
ATOM 737 N N . PRO A 1 91 ? 39.212 16.102 -5.003 1.00 72.06 91 PRO A N 1
ATOM 738 C CA . PRO A 1 91 ? 39.925 17.227 -4.401 1.00 72.06 91 PRO A CA 1
ATOM 739 C C . PRO A 1 91 ? 38.990 18.318 -3.867 1.00 72.06 91 PRO A C 1
ATOM 741 O O . PRO A 1 91 ? 39.389 19.115 -3.016 1.00 72.06 91 PRO A O 1
ATOM 744 N N . LEU A 1 92 ? 37.740 18.367 -4.347 1.00 77.12 92 LEU A N 1
ATOM 745 C CA . LEU A 1 92 ? 36.736 19.299 -3.851 1.00 77.12 92 LEU A CA 1
ATOM 746 C C . LEU A 1 92 ? 36.263 18.918 -2.442 1.00 77.12 92 LEU A C 1
ATOM 748 O O . LEU A 1 92 ? 36.007 19.807 -1.631 1.00 77.12 92 LEU A O 1
ATOM 752 N N . LEU A 1 93 ? 36.175 17.622 -2.125 1.00 80.69 93 LEU A N 1
ATOM 753 C CA . LEU A 1 93 ? 35.764 17.151 -0.802 1.00 80.69 93 LEU A CA 1
ATOM 754 C C . LEU A 1 93 ? 36.818 17.491 0.261 1.00 80.69 93 LEU A C 1
ATOM 756 O O . LEU A 1 93 ? 36.463 18.010 1.320 1.00 80.69 93 LEU A O 1
ATOM 760 N N . ASP A 1 94 ? 38.101 17.293 -0.046 1.00 80.44 94 ASP A N 1
ATOM 761 C CA . ASP A 1 94 ? 39.211 17.668 0.842 1.00 80.44 94 ASP A CA 1
ATOM 762 C C . ASP A 1 94 ? 39.317 19.188 1.029 1.00 80.44 94 ASP A C 1
ATOM 764 O O . ASP A 1 94 ? 39.501 19.670 2.151 1.00 80.44 94 ASP A O 1
ATOM 768 N N . ALA A 1 95 ? 39.125 19.968 -0.041 1.00 83.38 95 ALA A N 1
ATOM 769 C CA . ALA A 1 95 ? 39.076 21.427 0.049 1.00 83.38 95 ALA A CA 1
ATOM 770 C C . ALA A 1 95 ? 37.929 21.911 0.959 1.00 83.38 95 ALA A C 1
ATOM 772 O O . ALA A 1 95 ? 38.120 22.825 1.766 1.00 83.38 95 ALA A O 1
ATOM 773 N N . LEU A 1 96 ? 36.754 21.275 0.881 1.00 83.75 96 LEU A N 1
ATOM 774 C CA . LEU A 1 96 ? 35.605 21.569 1.743 1.00 83.75 96 LEU A CA 1
ATOM 775 C C . LEU A 1 96 ? 35.853 21.160 3.206 1.00 8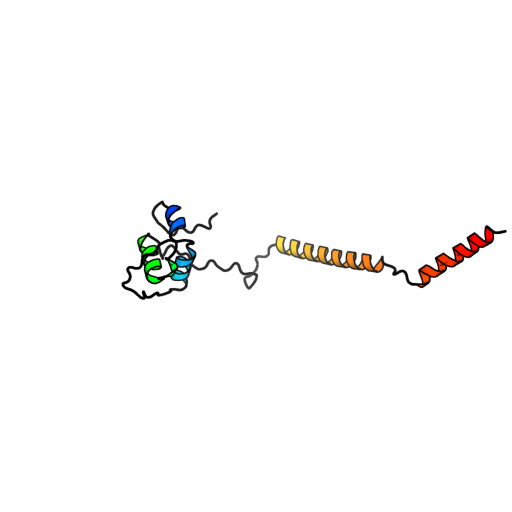3.75 96 LEU A C 1
ATOM 777 O O . LEU A 1 96 ? 35.563 21.944 4.110 1.00 83.75 96 LEU A O 1
ATOM 781 N N . LEU A 1 97 ? 36.436 19.983 3.453 1.00 86.12 97 LEU A N 1
ATOM 782 C CA . LEU A 1 97 ? 36.812 19.512 4.795 1.00 86.12 97 LEU A CA 1
ATOM 783 C C . LEU A 1 97 ? 37.840 20.4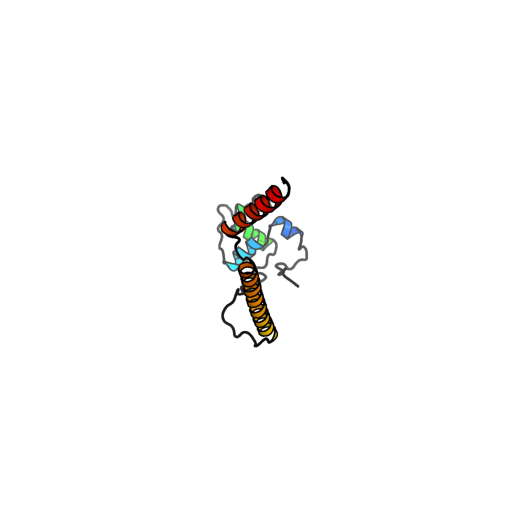39 5.463 1.00 86.12 97 LEU A C 1
ATOM 785 O O . LEU A 1 97 ? 37.689 20.799 6.634 1.00 86.12 97 LEU A O 1
ATOM 789 N N . SER A 1 98 ? 38.848 20.881 4.707 1.00 84.88 98 SER A N 1
ATOM 790 C CA . SER A 1 98 ? 39.845 21.858 5.158 1.00 84.88 98 SER A CA 1
ATOM 791 C C . SER A 1 98 ? 39.203 23.214 5.487 1.00 84.88 98 SER A C 1
ATOM 793 O O . SER A 1 98 ? 39.428 23.774 6.565 1.00 84.88 98 SER A O 1
ATOM 795 N N . ALA A 1 99 ? 38.310 23.711 4.622 1.00 84.56 99 ALA A N 1
ATOM 796 C CA . ALA A 1 99 ? 37.564 24.943 4.871 1.00 84.56 99 ALA A CA 1
ATOM 797 C C . ALA A 1 99 ? 36.678 24.851 6.132 1.00 84.56 99 ALA A C 1
ATOM 799 O O . ALA A 1 99 ? 36.653 25.787 6.936 1.00 84.56 99 ALA A O 1
ATOM 800 N N . GLU A 1 100 ? 35.994 23.723 6.364 1.00 89.50 100 GLU A N 1
ATOM 801 C CA . GLU A 1 100 ? 35.228 23.507 7.599 1.00 89.50 100 GLU A CA 1
ATOM 802 C C . GLU A 1 100 ? 36.113 23.525 8.852 1.00 89.50 100 GLU A C 1
ATOM 804 O O . GLU A 1 100 ? 35.715 24.109 9.866 1.00 89.50 100 GLU A O 1
ATOM 809 N N . ALA A 1 101 ? 37.305 22.922 8.800 1.00 88.25 101 ALA A N 1
ATOM 810 C CA . ALA A 1 101 ? 38.250 22.917 9.914 1.00 88.25 101 ALA A CA 1
ATOM 811 C C . ALA A 1 101 ? 38.716 24.342 10.270 1.00 88.25 101 ALA A C 1
ATOM 813 O O . ALA A 1 101 ? 38.629 24.743 11.434 1.00 88.25 101 ALA A O 1
ATOM 814 N N . ILE A 1 102 ? 39.099 25.140 9.266 1.00 86.81 102 ILE A N 1
ATOM 815 C CA . ILE A 1 102 ? 39.502 26.545 9.440 1.00 86.81 102 ILE A CA 1
ATOM 816 C C . ILE A 1 102 ? 38.359 27.366 10.056 1.00 86.81 102 ILE A C 1
ATOM 818 O O . ILE A 1 102 ? 38.559 28.090 11.033 1.00 86.81 102 ILE A O 1
ATOM 822 N N . VAL A 1 103 ? 37.129 27.221 9.549 1.00 85.12 103 VAL A N 1
ATOM 823 C CA . VAL A 1 103 ? 35.966 27.956 10.074 1.00 85.12 103 VAL A CA 1
ATOM 824 C C . VAL A 1 103 ? 35.598 27.503 11.496 1.00 85.12 103 VAL A C 1
ATOM 826 O O . VAL A 1 103 ? 35.195 28.334 12.313 1.00 85.12 103 VAL A O 1
A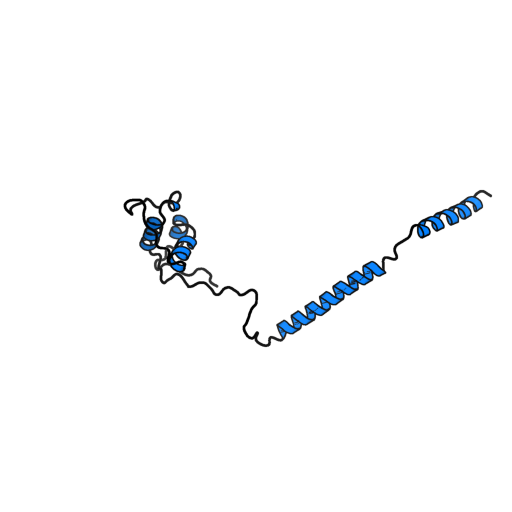TOM 829 N N . ARG A 1 104 ? 35.753 26.218 11.845 1.00 84.88 104 ARG A N 1
ATOM 830 C CA . ARG A 1 104 ? 35.589 25.733 13.231 1.00 84.88 104 ARG A CA 1
ATOM 831 C C . ARG A 1 104 ? 36.621 26.351 14.172 1.00 84.88 104 ARG A C 1
ATOM 833 O O . ARG A 1 104 ? 36.245 26.801 15.255 1.00 84.88 104 ARG A O 1
ATOM 840 N N . GLN A 1 105 ? 37.882 26.430 13.752 1.00 77.44 105 GLN A N 1
ATOM 841 C CA . GLN A 1 105 ? 38.940 27.051 14.544 1.00 77.44 105 GLN A CA 1
ATOM 842 C C . GLN A 1 105 ? 38.665 28.547 14.752 1.00 77.44 105 GLN A C 1
ATOM 844 O O . GLN A 1 105 ? 38.625 28.995 15.897 1.00 77.44 105 GLN A O 1
ATOM 849 N N . LEU A 1 106 ? 38.332 29.291 13.689 1.00 75.56 106 LEU A N 1
ATOM 850 C CA . LEU A 1 106 ? 37.932 30.702 13.779 1.00 75.56 106 LEU A CA 1
ATOM 851 C C . LEU A 1 106 ? 36.739 30.914 14.723 1.00 75.56 106 LEU A C 1
ATOM 853 O O . LEU A 1 106 ? 36.775 31.827 15.545 1.00 75.56 106 LEU A O 1
ATOM 857 N N . ARG A 1 107 ? 35.713 30.051 14.675 1.00 72.62 107 ARG A N 1
ATOM 858 C CA . ARG A 1 107 ? 34.587 30.097 15.627 1.00 72.62 107 ARG A CA 1
ATOM 859 C C . ARG A 1 107 ? 35.066 29.944 17.072 1.00 72.62 107 ARG A C 1
ATOM 861 O O . ARG A 1 107 ? 34.678 30.754 17.907 1.00 72.62 107 ARG A O 1
ATOM 868 N N . SER A 1 108 ? 35.934 28.971 17.362 1.00 66.00 108 SER A N 1
ATOM 869 C CA . SER A 1 108 ? 36.482 28.793 18.716 1.00 66.00 108 SER A CA 1
ATOM 870 C C . SER A 1 108 ? 37.306 29.999 19.186 1.00 66.00 108 SER A C 1
ATOM 872 O O . SER A 1 108 ? 37.089 30.477 20.295 1.00 66.00 108 SER A O 1
ATOM 874 N N . SER A 1 109 ? 38.165 30.563 18.328 1.00 64.62 109 SER A N 1
ATOM 875 C CA . SER A 1 109 ? 38.999 31.726 18.662 1.00 64.62 109 SER A CA 1
ATOM 876 C C . SER A 1 109 ? 38.209 33.029 18.807 1.00 64.62 109 SER A C 1
ATOM 878 O O . SER A 1 109 ? 38.600 33.898 19.581 1.00 64.62 109 SER A O 1
ATOM 880 N N . VAL A 1 110 ? 37.098 33.197 18.083 1.00 63.94 110 VAL A N 1
ATOM 881 C CA . VAL A 1 110 ? 36.192 34.339 18.290 1.00 63.94 110 VAL A CA 1
ATOM 882 C C . VAL A 1 110 ? 35.445 34.184 19.616 1.00 63.94 110 VAL A C 1
ATOM 884 O O . VAL A 1 110 ? 35.365 35.148 20.372 1.00 63.94 110 VAL A O 1
ATOM 887 N N . ILE A 1 111 ? 34.981 32.973 19.947 1.00 59.12 111 ILE A N 1
ATOM 888 C CA . ILE A 1 111 ? 34.340 32.689 21.239 1.00 59.12 111 ILE A CA 1
ATOM 889 C C . ILE A 1 111 ? 35.303 32.982 22.400 1.00 59.12 111 ILE A C 1
ATOM 891 O O . ILE A 1 111 ? 34.929 33.746 23.291 1.00 59.12 111 ILE A O 1
ATOM 895 N N . THR A 1 112 ? 36.546 32.476 22.374 1.00 56.53 112 THR A N 1
ATOM 896 C CA . THR A 1 112 ? 37.525 32.747 23.447 1.00 56.53 112 THR A CA 1
ATOM 897 C C . THR A 1 112 ? 37.838 34.235 23.569 1.00 56.53 112 THR A C 1
ATOM 899 O O . THR A 1 112 ? 37.711 34.798 24.652 1.00 56.53 112 THR A O 1
ATOM 902 N N . ARG A 1 113 ? 38.094 34.935 22.455 1.00 54.88 113 ARG A N 1
ATOM 903 C CA . ARG A 1 113 ? 38.346 36.387 22.495 1.00 54.88 113 ARG A CA 1
ATOM 904 C C . ARG A 1 113 ? 37.162 37.190 23.040 1.00 54.88 113 ARG A C 1
ATOM 906 O O . ARG A 1 113 ? 37.401 38.221 23.654 1.00 54.88 113 ARG A O 1
ATOM 913 N N . THR A 1 114 ? 35.912 36.739 22.886 1.00 57.91 114 THR A N 1
ATOM 914 C CA . THR A 1 114 ? 34.756 37.411 23.520 1.00 57.91 114 THR A CA 1
ATOM 915 C C . THR A 1 114 ? 34.607 37.146 25.021 1.00 57.91 114 THR A C 1
ATOM 917 O O . THR A 1 114 ? 34.048 37.999 25.711 1.00 57.91 114 THR A O 1
ATOM 920 N N . VAL A 1 115 ? 35.114 36.024 25.550 1.00 57.19 115 VAL A N 1
ATOM 921 C CA . VAL A 1 115 ? 35.141 35.787 27.007 1.00 57.19 115 VAL A CA 1
ATOM 922 C C . VAL A 1 115 ? 36.362 36.422 27.671 1.00 57.19 115 VAL A C 1
ATOM 924 O O . VAL A 1 115 ? 36.201 37.014 28.729 1.00 57.19 115 VAL A O 1
ATOM 927 N N . ASP A 1 116 ? 37.527 36.439 27.021 1.00 54.62 116 ASP A N 1
ATOM 928 C CA . ASP A 1 116 ? 38.724 37.119 27.543 1.00 54.62 116 ASP A CA 1
ATOM 929 C C . ASP A 1 116 ? 38.618 38.655 27.438 1.00 54.62 116 ASP A C 1
ATOM 931 O O . ASP A 1 116 ? 39.122 39.382 28.293 1.00 54.62 116 ASP A O 1
ATOM 935 N N . ALA A 1 117 ? 37.898 39.178 26.433 1.00 55.28 117 ALA A N 1
ATOM 936 C CA . ALA A 1 117 ? 37.535 40.598 26.372 1.00 55.28 117 ALA A CA 1
ATOM 937 C C . ALA A 1 117 ? 36.494 40.997 27.435 1.00 55.28 117 ALA A C 1
ATOM 939 O O . ALA A 1 117 ? 36.372 42.180 27.756 1.00 55.28 117 ALA A O 1
ATOM 940 N N . ARG A 1 118 ? 35.781 40.034 28.039 1.00 56.28 118 ARG A N 1
ATOM 941 C CA . ARG A 1 118 ? 35.097 40.248 29.319 1.00 56.28 118 ARG A CA 1
ATOM 942 C C . ARG A 1 118 ? 36.100 40.093 30.462 1.00 56.28 118 ARG A C 1
ATOM 944 O O . ARG A 1 118 ? 36.058 39.121 31.214 1.00 56.28 118 ARG A O 1
ATOM 951 N N . ARG A 1 119 ? 36.894 41.145 30.695 1.00 59.06 119 ARG A N 1
ATOM 952 C CA . ARG A 1 119 ? 37.276 41.463 32.080 1.00 59.06 119 ARG A CA 1
ATOM 953 C C . ARG A 1 119 ? 35.976 41.539 32.882 1.00 59.06 119 ARG A C 1
ATOM 955 O O . ARG A 1 119 ? 35.131 42.389 32.604 1.00 59.06 119 ARG A O 1
ATOM 962 N N . GLN A 1 120 ? 35.771 40.597 33.794 1.00 61.22 120 GLN A N 1
ATOM 963 C CA . GLN A 1 120 ? 34.602 40.609 34.663 1.00 61.22 120 GLN A CA 1
ATOM 964 C C . GLN A 1 120 ? 34.797 41.743 35.662 1.00 61.22 120 GLN A C 1
ATOM 966 O O . GLN A 1 120 ? 35.701 41.667 36.488 1.00 61.22 120 GLN A O 1
ATOM 971 N N . ALA A 1 121 ? 33.968 42.783 35.564 1.00 56.72 121 ALA A N 1
ATOM 972 C CA . ALA A 1 121 ? 33.883 43.787 36.613 1.00 56.72 121 ALA A CA 1
ATOM 973 C C . ALA A 1 121 ? 33.484 43.078 37.914 1.00 56.72 121 ALA A C 1
ATOM 975 O O . ALA A 1 121 ? 32.459 42.394 37.983 1.00 56.72 121 ALA A O 1
ATOM 976 N N . THR A 1 122 ? 34.337 43.202 38.916 1.00 65.88 122 THR A N 1
ATOM 977 C CA . THR A 1 122 ? 34.131 42.708 40.271 1.00 65.88 122 THR A CA 1
ATOM 978 C C . THR A 1 122 ? 33.399 43.768 41.091 1.00 65.88 122 THR A C 1
ATOM 980 O O . THR A 1 122 ? 33.291 44.929 40.699 1.00 65.88 122 THR A O 1
ATOM 983 N N . THR A 1 123 ? 32.910 43.410 42.278 1.00 57.44 123 THR A N 1
ATOM 984 C CA . THR A 1 123 ? 32.288 44.395 43.178 1.00 57.44 123 THR A CA 1
ATOM 985 C C . THR A 1 123 ? 33.265 45.464 43.684 1.00 57.44 123 THR A C 1
ATOM 987 O O . THR A 1 123 ? 32.804 46.499 44.154 1.00 57.44 123 THR A O 1
ATOM 990 N N . GLY A 1 124 ? 34.585 45.257 43.558 1.00 59.28 124 GLY A N 1
ATOM 991 C CA . GLY A 1 124 ? 35.598 46.275 43.862 1.00 59.28 124 GLY A CA 1
ATOM 992 C C . GLY A 1 124 ? 35.632 47.426 42.850 1.00 59.28 124 GLY A C 1
ATOM 993 O O . GLY A 1 124 ? 35.890 48.563 43.230 1.00 59.28 124 GLY A O 1
ATOM 994 N N . ASP A 1 125 ? 35.263 47.171 41.589 1.00 61.09 125 ASP A N 1
ATOM 995 C CA . ASP A 1 125 ? 35.208 48.201 40.540 1.00 61.09 125 ASP A CA 1
ATOM 996 C C . ASP A 1 125 ? 34.025 49.179 40.736 1.00 61.09 125 ASP A C 1
ATOM 998 O O . ASP A 1 125 ? 33.956 50.229 40.100 1.00 61.09 125 ASP A O 1
ATOM 1002 N N . VAL A 1 126 ? 33.076 48.848 41.624 1.00 56.53 126 VAL A N 1
ATOM 1003 C CA . VAL A 1 126 ? 31.906 49.687 41.939 1.00 56.53 126 VAL A CA 1
ATOM 1004 C C . VAL A 1 126 ? 32.210 50.695 43.053 1.00 56.53 126 VAL A C 1
ATOM 1006 O O . VAL A 1 126 ? 31.645 51.789 43.049 1.00 56.53 126 VAL A O 1
ATOM 1009 N N . THR A 1 127 ? 33.093 50.357 43.998 1.00 58.38 127 THR A N 1
ATOM 1010 C CA . THR A 1 127 ? 33.367 51.201 45.174 1.00 58.38 127 THR A CA 1
ATOM 1011 C C . THR A 1 127 ? 34.273 52.394 44.867 1.00 58.38 127 THR A C 1
ATOM 1013 O O . THR A 1 127 ? 34.041 53.472 45.410 1.00 58.38 127 THR A O 1
ATOM 1016 N N . ASP A 1 128 ? 35.214 52.260 43.929 1.00 51.56 128 ASP A N 1
ATOM 1017 C CA . ASP A 1 128 ? 36.130 53.353 43.545 1.00 51.56 128 ASP A CA 1
ATOM 1018 C C . ASP A 1 128 ? 35.362 54.553 42.939 1.00 51.56 128 ASP A C 1
ATOM 1020 O O . ASP A 1 128 ? 35.582 55.716 43.274 1.00 51.56 128 ASP A O 1
ATOM 1024 N N . SER A 1 129 ? 34.303 54.265 42.167 1.00 49.06 129 SER A N 1
ATOM 1025 C CA . SER A 1 129 ? 33.380 55.271 41.607 1.00 49.06 129 SER A CA 1
ATOM 1026 C C . SER A 1 129 ? 32.521 56.021 42.640 1.00 49.06 129 SER A C 1
ATOM 1028 O O . SER A 1 129 ? 31.771 56.932 42.260 1.00 49.06 129 SER A O 1
ATOM 1030 N N . THR A 1 130 ? 32.557 55.632 43.921 1.00 53.94 130 THR A N 1
ATOM 1031 C CA . THR A 1 130 ? 31.796 56.294 44.997 1.00 53.94 130 THR A CA 1
ATOM 1032 C C . THR A 1 130 ? 32.627 57.184 45.912 1.00 53.94 130 THR A C 1
ATOM 1034 O O . THR A 1 130 ? 32.030 58.033 46.575 1.00 53.94 130 THR A O 1
ATOM 1037 N N . ASP A 1 131 ? 33.959 57.080 45.897 1.00 53.22 131 ASP A N 1
ATOM 1038 C CA . ASP A 1 131 ? 34.823 57.953 46.699 1.00 53.22 131 ASP A CA 1
ATOM 1039 C C . ASP A 1 131 ? 35.374 59.146 45.890 1.00 53.22 131 ASP A C 1
ATOM 1041 O O . ASP A 1 131 ? 35.311 60.266 46.401 1.00 53.22 131 ASP A O 1
ATOM 1045 N N . GLU A 1 132 ? 35.681 59.005 44.587 1.00 51.88 132 GLU A N 1
ATOM 1046 C CA . GLU A 1 132 ? 35.948 60.171 43.704 1.00 51.88 132 GLU A CA 1
ATOM 1047 C C . GLU A 1 132 ? 34.784 61.187 43.710 1.00 51.88 132 GLU A C 1
ATOM 1049 O O . GLU A 1 132 ? 34.972 62.404 43.630 1.00 51.88 132 GLU A O 1
ATOM 1054 N N . LYS A 1 133 ? 33.543 60.695 43.843 1.00 52.47 133 LYS A N 1
ATOM 1055 C CA . LYS A 1 133 ? 32.339 61.538 43.921 1.00 52.47 133 LYS A CA 1
ATOM 1056 C C . LYS A 1 133 ? 32.118 62.184 45.284 1.00 52.47 133 LYS A C 1
ATOM 1058 O O . LYS A 1 133 ? 31.376 63.162 45.338 1.00 52.47 133 LYS A O 1
ATOM 1063 N N . LYS A 1 134 ? 32.721 61.678 46.363 1.00 52.09 134 LYS A N 1
ATOM 1064 C CA . LYS A 1 134 ? 32.731 62.395 47.645 1.00 52.09 134 LYS A CA 1
ATOM 1065 C C . LYS A 1 134 ? 33.750 63.518 47.597 1.00 52.09 134 LYS A C 1
ATOM 1067 O O . LYS A 1 134 ? 33.371 64.653 47.861 1.00 52.09 134 LYS A O 1
ATOM 1072 N N . GLU A 1 135 ? 34.972 63.232 47.152 1.00 53.19 135 GLU A N 1
ATOM 1073 C CA . GLU A 1 135 ? 36.038 64.234 47.063 1.00 53.19 135 GLU A CA 1
ATOM 1074 C C . GLU A 1 135 ? 35.627 65.409 46.155 1.00 53.19 135 GLU A C 1
ATOM 1076 O O . GLU A 1 135 ? 35.680 66.564 46.580 1.00 53.19 135 GLU A O 1
ATOM 1081 N N . PHE A 1 136 ? 35.063 65.137 44.970 1.00 51.97 136 PHE A N 1
ATOM 1082 C CA . PHE A 1 136 ? 34.545 66.188 44.080 1.00 51.97 136 PHE A CA 1
ATOM 1083 C C . PHE A 1 136 ? 33.386 67.007 44.680 1.00 51.97 136 PHE A C 1
ATOM 1085 O O . PHE A 1 136 ? 33.233 68.184 44.354 1.00 51.97 136 PHE A O 1
ATOM 1092 N N . ASN A 1 137 ? 32.544 66.411 45.531 1.00 52.72 137 ASN A N 1
ATOM 1093 C CA . ASN A 1 137 ? 31.373 67.092 46.092 1.00 52.72 137 ASN A CA 1
ATOM 1094 C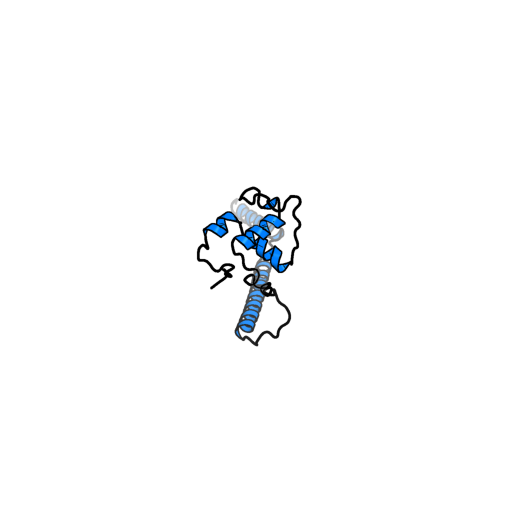 C . ASN A 1 137 ? 31.694 67.836 47.404 1.00 52.72 137 ASN A C 1
ATOM 1096 O O . ASN A 1 137 ? 31.040 68.828 47.717 1.00 52.72 137 ASN A O 1
ATOM 1100 N N . GLU A 1 138 ? 32.735 67.419 48.128 1.00 57.56 138 GLU A N 1
ATOM 1101 C CA . GLU A 1 138 ? 33.266 68.117 49.305 1.00 57.56 138 GLU A CA 1
ATOM 1102 C C . GLU A 1 138 ? 34.114 69.337 48.890 1.00 57.56 138 GLU A C 1
ATOM 1104 O O . GLU A 1 138 ? 33.939 70.424 49.443 1.00 57.56 138 GLU A O 1
ATOM 1109 N N . LEU A 1 139 ? 34.899 69.225 47.807 1.00 56.56 139 LEU A N 1
ATOM 1110 C CA . LEU A 1 139 ? 35.574 70.355 47.138 1.00 56.56 139 LEU A CA 1
ATOM 1111 C C . LEU A 1 139 ? 34.615 71.397 46.535 1.00 56.56 139 LEU A C 1
ATOM 1113 O O . LEU A 1 139 ? 35.043 72.503 46.213 1.00 56.56 139 LEU A O 1
ATOM 1117 N N . LYS A 1 140 ? 33.328 71.066 46.377 1.00 55.31 140 LYS A N 1
ATOM 1118 C CA . LYS A 1 140 ? 32.292 71.975 45.858 1.00 55.31 140 LYS A CA 1
ATOM 1119 C C . LYS A 1 140 ? 31.407 72.591 46.949 1.00 55.31 140 LYS A C 1
ATOM 1121 O O . LYS A 1 140 ? 30.488 73.344 46.633 1.00 55.31 140 LYS A O 1
ATOM 1126 N N . SER A 1 141 ? 31.673 72.262 48.214 1.00 55.34 141 SER A N 1
ATOM 1127 C CA . SER A 1 141 ? 30.939 72.737 49.394 1.00 55.34 141 SER A CA 1
ATOM 1128 C C . SER A 1 141 ? 31.793 73.650 50.291 1.00 55.34 141 SER A C 1
ATOM 1130 O O . SER A 1 141 ? 31.491 73.800 51.480 1.00 55.34 141 SER A O 1
ATOM 1132 N N . ARG A 1 142 ? 32.862 74.239 49.744 1.00 50.38 142 ARG A N 1
ATOM 1133 C CA . ARG A 1 142 ? 33.825 75.080 50.458 1.00 50.38 142 ARG A CA 1
ATOM 1134 C C . ARG A 1 142 ? 34.215 76.308 49.639 1.00 50.38 142 ARG A C 1
ATOM 1136 O O . ARG A 1 142 ? 34.234 76.182 48.397 1.00 50.38 142 ARG A O 1
#

Radius of gyration: 36.31 Å; chains: 1; bounding box: 57×89×72 Å

Secondary structure (DSSP, 8-state):
--------SSS-TTHHHHHH--THHHHHHHHTT-----SSSS-----TTTTTS-HHHHHHHHHHTT--STTSPPPP----SS-SSPPP--HHHHHHHHHHHHHHHHHHHHHHHHHHS-----THHHHHHHHHHHHHHHTT--

Sequence (142 aa):
MNSSVILYHSGNRTTLRAWLGPPSFFRRTIRKRHAYSCRFNRNCVVDKAQRNTCRSCRFDECMRRGMKKEAVQSERDRIRPNGSGPIPDDPLLDALLSAEAIVRQLRSSVITRTVDARRQATTGDVTDSTDEKKEFNELKSR

InterPro domains:
  IPR001628 Zinc finger, nuclear hormone receptor-type [PF00105] (23-69)
  IPR001628 Zinc finger, nuclear hormone receptor-type [PS51030] (1-74)
  IPR001628 Zinc finger, nuclear hormone receptor-type [SM00399] (21-70)
  IPR013088 Zinc finger, NHR/GATA-type [G3DSA:3.30.50.10] (9-86)
  IPR049636 Hepatocyte nuclear factor 4-like, DNA-binding domain [cd06960] (25-77)
  IPR050274 Nuclear hormone receptor family NR2 subfamily [PTHR24083] (24-108)

Foldseek 3Di:
DDPCLDQADDDPPPPVCVWLDDCVLVLCCLQVVDDFDFPDDLDDDQTPPCVVVGSSNSNVVCVVVGGHSVSNDHPDPPPDPDDDDPDPPDVVVVVVVVVVVVVVVVVVVVVVCVVVVPPPDDPVNVVVVVVVVVVVVVVVVD